Protein AF-A0A3N4IRJ9-F1 (afdb_monomer_lite)

Sequence (133 aa):
MESDIDIIQEGTTMAYDGDAAVYAVLYEGLNRRCNPSAFKELYGIHHADMVKINELTSLGDKETINILNIHTEVQADSHRTGTDKFSLRFAEFVQLFQGSGCDECYSTTGLQWVDVACAYQSILECQRYEDST

pLDDT: mean 71.49, std 13.47, range [36.75, 89.88]

Structure (mmCIF, N/CA/C/O backbone):
data_AF-A0A3N4IRJ9-F1
#
_entry.id   AF-A0A3N4IRJ9-F1
#
loop_
_atom_site.group_PDB
_atom_site.id
_atom_site.type_symbol
_atom_site.label_atom_id
_atom_site.label_alt_id
_atom_site.label_comp_id
_atom_site.label_asym_id
_atom_site.label_entity_id
_atom_site.label_seq_id
_atom_site.pdbx_PDB_ins_code
_atom_site.Cartn_x
_atom_site.Cartn_y
_atom_site.Cartn_z
_atom_site.occupancy
_atom_site.B_iso_or_equiv
_atom_site.auth_seq_id
_atom_site.auth_comp_id
_atom_site.auth_asym_id
_atom_site.auth_atom_id
_atom_site.pdbx_PDB_model_num
ATOM 1 N N . MET A 1 1 ? 11.999 -27.346 0.325 1.00 44.66 1 MET A N 1
ATOM 2 C CA . MET A 1 1 ? 12.040 -26.256 -0.662 1.00 44.66 1 MET A CA 1
ATOM 3 C C . MET A 1 1 ? 11.139 -25.204 -0.075 1.00 44.66 1 MET A C 1
ATOM 5 O O . MET A 1 1 ? 9.936 -25.421 -0.075 1.00 44.66 1 MET A O 1
ATOM 9 N N . GLU A 1 2 ? 11.718 -24.209 0.586 1.00 49.72 2 GLU A N 1
ATOM 10 C CA . GLU A 1 2 ? 10.941 -23.081 1.100 1.00 49.72 2 GLU A CA 1
ATOM 11 C C . GLU A 1 2 ? 10.329 -22.327 -0.074 1.00 49.72 2 GLU A C 1
ATOM 13 O O . GLU A 1 2 ? 10.962 -22.178 -1.126 1.00 49.72 2 GLU A O 1
ATOM 18 N N . SER A 1 3 ? 9.070 -21.931 0.080 1.00 55.69 3 SER A N 1
ATOM 19 C CA . SER A 1 3 ? 8.414 -21.045 -0.870 1.00 55.69 3 SER A CA 1
ATOM 20 C C . SER A 1 3 ? 9.061 -19.664 -0.784 1.00 55.69 3 SER A C 1
ATOM 22 O O . SER A 1 3 ? 9.483 -19.246 0.290 1.00 55.69 3 SER A O 1
ATOM 24 N N . ASP A 1 4 ? 9.082 -18.905 -1.882 1.00 48.03 4 ASP A N 1
ATOM 25 C CA . ASP A 1 4 ? 9.466 -17.486 -1.839 1.00 48.03 4 ASP A CA 1
ATOM 26 C C . ASP A 1 4 ? 8.620 -16.721 -0.803 1.00 48.03 4 ASP A C 1
ATOM 28 O O . ASP A 1 4 ? 9.111 -15.777 -0.200 1.00 48.03 4 ASP A O 1
ATOM 32 N N . ILE A 1 5 ? 7.382 -17.167 -0.547 1.00 55.91 5 ILE A N 1
ATOM 33 C CA . ILE A 1 5 ? 6.521 -16.642 0.523 1.00 55.91 5 ILE A CA 1
ATOM 34 C C . ILE A 1 5 ? 7.121 -16.925 1.902 1.00 55.91 5 ILE A C 1
ATOM 36 O O . ILE A 1 5 ? 7.159 -16.014 2.716 1.00 55.91 5 ILE A O 1
ATOM 40 N N . ASP A 1 6 ? 7.633 -18.133 2.146 1.00 55.53 6 ASP A N 1
ATOM 41 C CA . ASP A 1 6 ? 8.247 -18.504 3.426 1.00 55.53 6 ASP A CA 1
ATOM 42 C C . ASP A 1 6 ? 9.557 -17.731 3.630 1.00 55.53 6 ASP A C 1
ATOM 44 O O . ASP A 1 6 ? 9.779 -17.179 4.698 1.00 55.53 6 ASP A O 1
ATOM 48 N N . ILE A 1 7 ? 10.378 -17.585 2.581 1.00 56.91 7 ILE A N 1
ATOM 49 C CA . ILE A 1 7 ? 11.635 -16.813 2.620 1.00 56.91 7 ILE A CA 1
ATOM 50 C C . ILE A 1 7 ? 11.358 -15.324 2.839 1.00 56.91 7 ILE A C 1
ATOM 52 O O . ILE A 1 7 ? 12.117 -14.642 3.531 1.00 56.91 7 ILE A O 1
ATOM 56 N N . ILE A 1 8 ? 10.293 -14.785 2.236 1.00 55.25 8 ILE A N 1
ATOM 57 C CA . ILE A 1 8 ? 9.908 -13.401 2.493 1.00 55.25 8 ILE A CA 1
ATOM 58 C C . ILE A 1 8 ? 9.321 -13.283 3.889 1.00 55.25 8 ILE A C 1
ATOM 60 O O . ILE A 1 8 ? 9.738 -12.373 4.580 1.00 55.25 8 ILE A O 1
ATOM 64 N N . GLN A 1 9 ? 8.438 -14.171 4.345 1.00 52.16 9 GLN A N 1
ATOM 65 C CA . GLN A 1 9 ? 7.860 -14.126 5.693 1.00 52.16 9 GLN A CA 1
ATOM 66 C C . GLN A 1 9 ? 8.924 -14.280 6.781 1.00 52.16 9 GLN A C 1
ATOM 68 O O . GLN A 1 9 ? 8.927 -13.511 7.735 1.00 52.16 9 GLN A O 1
ATOM 73 N N . GLU A 1 10 ? 9.883 -15.187 6.623 1.00 51.03 10 GLU A N 1
ATOM 74 C CA . GLU A 1 10 ? 11.021 -15.343 7.532 1.00 51.03 10 GLU A CA 1
ATOM 75 C C . GLU A 1 10 ? 11.945 -14.115 7.458 1.00 51.03 10 GLU A C 1
ATOM 77 O O . GLU A 1 10 ? 12.341 -13.553 8.482 1.00 51.03 10 GLU A O 1
ATOM 82 N N . GLY A 1 11 ? 12.156 -13.587 6.247 1.00 47.28 11 GLY A N 1
ATOM 83 C CA . GLY A 1 11 ? 12.755 -12.275 6.019 1.00 47.28 11 GLY A CA 1
ATOM 84 C C . GLY A 1 11 ? 11.966 -11.121 6.645 1.00 47.28 11 GLY A C 1
ATOM 85 O O . GLY A 1 11 ? 12.595 -10.162 7.062 1.00 47.28 11 GLY A O 1
ATOM 86 N N . THR A 1 12 ? 10.637 -11.233 6.776 1.00 42.72 12 THR A N 1
ATOM 87 C CA . THR A 1 12 ? 9.707 -10.256 7.373 1.00 42.72 12 THR A CA 1
ATOM 88 C C . THR A 1 12 ? 9.736 -10.350 8.897 1.00 42.72 12 THR A C 1
ATOM 90 O O . THR A 1 12 ? 9.702 -9.339 9.587 1.00 42.72 12 THR A O 1
ATOM 93 N N . THR A 1 13 ? 9.932 -11.559 9.428 1.00 40.56 13 THR A N 1
ATOM 94 C CA . THR A 1 13 ? 10.154 -11.816 10.858 1.00 40.56 13 THR A CA 1
ATOM 95 C C . THR A 1 13 ? 11.520 -11.273 11.307 1.00 40.56 13 THR A C 1
ATOM 97 O O . THR A 1 13 ? 11.681 -10.873 12.458 1.00 40.56 13 THR A O 1
ATOM 100 N N . MET A 1 14 ? 12.494 -11.191 10.388 1.00 36.75 14 MET A N 1
ATOM 101 C CA . MET A 1 14 ? 13.733 -10.414 10.550 1.00 36.75 14 MET A CA 1
ATOM 102 C C . MET A 1 14 ? 13.640 -8.965 10.024 1.00 36.75 14 MET A C 1
ATOM 104 O O . MET A 1 14 ? 14.571 -8.190 10.244 1.00 36.75 14 MET A O 1
ATOM 108 N N . ALA A 1 15 ? 12.553 -8.567 9.349 1.00 41.94 15 ALA A N 1
ATOM 109 C CA . ALA A 1 15 ? 12.356 -7.232 8.770 1.00 41.94 15 ALA A CA 1
ATOM 110 C C . ALA A 1 15 ? 11.734 -6.273 9.779 1.00 41.94 15 ALA A C 1
ATOM 112 O O . ALA A 1 15 ? 10.867 -5.473 9.443 1.00 41.94 15 ALA A O 1
ATOM 113 N N . TYR A 1 16 ? 12.289 -6.246 10.984 1.00 39.84 16 TYR A N 1
ATOM 114 C CA . TYR A 1 16 ? 12.195 -5.037 11.793 1.00 39.84 16 TYR A CA 1
ATOM 115 C C . TYR A 1 16 ? 12.885 -3.824 11.110 1.00 39.84 16 TYR A C 1
ATOM 117 O O . TYR A 1 16 ? 12.881 -2.743 11.686 1.00 39.84 16 TYR A O 1
ATOM 125 N N . ASP A 1 17 ? 13.473 -3.994 9.908 1.00 40.97 17 ASP A N 1
ATOM 126 C CA . ASP A 1 17 ? 14.262 -2.980 9.186 1.00 40.97 17 ASP A CA 1
ATOM 127 C C . ASP A 1 17 ? 14.253 -3.106 7.630 1.00 40.97 17 ASP A C 1
ATOM 129 O O . ASP A 1 17 ? 15.136 -2.588 6.945 1.00 40.97 17 ASP A O 1
ATOM 133 N N . GLY A 1 18 ? 13.313 -3.847 7.024 1.00 54.16 18 GLY A N 1
ATOM 134 C CA . GLY A 1 18 ? 13.381 -4.221 5.598 1.00 54.16 18 GLY A CA 1
ATOM 135 C C . GLY A 1 18 ? 12.543 -3.358 4.648 1.00 54.16 18 GLY A C 1
ATOM 136 O O . GLY A 1 18 ? 11.384 -3.672 4.404 1.00 54.16 18 GLY A O 1
ATOM 137 N N . ASP A 1 19 ? 13.151 -2.326 4.061 1.00 67.12 19 ASP A N 1
ATOM 138 C CA . ASP A 1 19 ? 12.533 -1.416 3.084 1.00 67.12 19 ASP A CA 1
ATOM 139 C C . ASP A 1 19 ? 11.994 -2.159 1.837 1.00 67.12 19 ASP A C 1
ATOM 141 O O . ASP A 1 19 ? 12.733 -2.874 1.150 1.00 67.12 19 ASP A O 1
ATOM 145 N N . ALA A 1 20 ? 10.708 -1.971 1.512 1.00 70.62 20 ALA A N 1
ATOM 146 C CA . ALA A 1 20 ? 10.073 -2.481 0.295 1.00 70.62 20 ALA A CA 1
ATOM 147 C C . ALA A 1 20 ? 10.882 -2.185 -0.989 1.00 70.62 20 ALA A C 1
ATOM 149 O O . ALA A 1 20 ? 10.890 -3.001 -1.916 1.00 70.62 20 ALA A O 1
ATOM 150 N N . ALA A 1 21 ? 11.601 -1.057 -1.047 1.00 69.25 21 ALA A N 1
A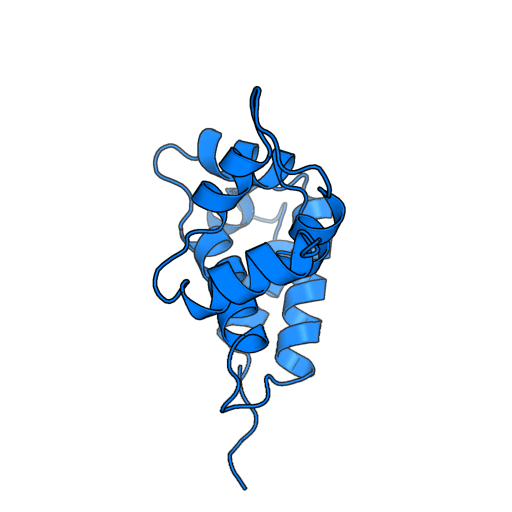TOM 151 C CA . ALA A 1 21 ? 12.457 -0.701 -2.177 1.00 69.25 21 ALA A CA 1
ATOM 152 C C . ALA A 1 21 ? 13.669 -1.637 -2.284 1.00 69.25 21 ALA A C 1
ATOM 154 O O . ALA A 1 21 ? 14.016 -2.096 -3.375 1.00 69.25 21 ALA A O 1
ATOM 155 N N . VAL A 1 22 ? 14.273 -1.991 -1.146 1.00 70.06 22 VAL A N 1
ATOM 156 C CA . VAL A 1 22 ? 15.383 -2.954 -1.076 1.00 70.06 22 VAL A CA 1
ATOM 157 C C . VAL A 1 22 ? 14.910 -4.338 -1.518 1.00 70.06 22 VAL A C 1
ATOM 159 O O . VAL A 1 22 ? 15.612 -5.018 -2.268 1.00 70.06 22 VAL A O 1
ATOM 162 N N . TYR A 1 23 ? 13.699 -4.742 -1.126 1.00 70.88 23 TYR A N 1
ATOM 163 C CA . TYR A 1 23 ? 13.125 -6.016 -1.559 1.00 70.88 23 TYR A CA 1
ATOM 164 C C . TYR A 1 23 ? 12.777 -6.051 -3.047 1.00 70.88 23 TYR A C 1
ATOM 166 O O . TYR A 1 23 ? 12.975 -7.089 -3.680 1.00 70.88 23 TYR A O 1
ATOM 174 N N . ALA A 1 24 ? 12.302 -4.947 -3.626 1.00 72.50 24 ALA A N 1
ATOM 175 C CA . ALA A 1 24 ? 11.976 -4.881 -5.048 1.00 72.50 24 ALA A CA 1
ATOM 176 C C . ALA A 1 24 ? 13.208 -5.143 -5.931 1.00 72.50 24 ALA A C 1
ATOM 178 O O . ALA A 1 24 ? 13.121 -5.881 -6.912 1.00 72.50 24 ALA A O 1
ATOM 179 N N . VAL A 1 25 ? 14.380 -4.640 -5.525 1.00 72.69 25 VAL A N 1
ATOM 180 C CA . VAL A 1 25 ? 15.656 -4.859 -6.229 1.00 72.69 25 VAL A CA 1
ATOM 181 C C . VAL A 1 25 ? 16.078 -6.337 -6.238 1.00 72.69 25 VAL A C 1
ATOM 183 O O . VAL A 1 25 ? 16.748 -6.770 -7.170 1.00 72.69 25 VAL A O 1
ATOM 186 N N . LEU A 1 26 ? 15.649 -7.160 -5.272 1.00 72.88 26 LEU A N 1
ATOM 187 C CA . LEU A 1 26 ? 15.950 -8.605 -5.259 1.00 72.88 26 LEU A CA 1
ATOM 188 C C . LEU A 1 26 ? 15.211 -9.399 -6.353 1.00 72.88 26 LEU A C 1
A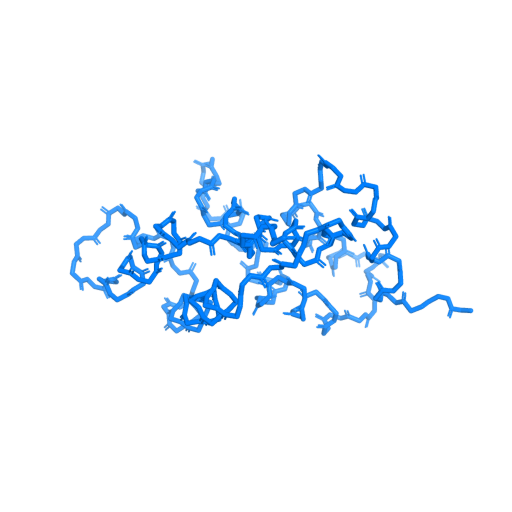TOM 190 O O . LEU A 1 26 ? 15.526 -10.568 -6.600 1.00 72.88 26 LEU A O 1
ATOM 194 N N . TYR A 1 27 ? 14.222 -8.785 -7.004 1.00 69.06 27 TYR A N 1
ATOM 195 C CA . TYR A 1 27 ? 13.548 -9.337 -8.180 1.00 69.06 27 TYR A CA 1
ATOM 196 C C . TYR A 1 27 ? 14.199 -8.885 -9.498 1.00 69.06 27 TYR A C 1
ATOM 198 O O . TYR A 1 27 ? 13.869 -9.427 -10.554 1.00 69.06 27 TYR A O 1
ATOM 206 N N . GLU A 1 28 ? 15.175 -7.975 -9.434 1.00 68.12 28 GLU A N 1
ATOM 207 C CA . GLU A 1 28 ? 15.984 -7.521 -10.562 1.00 68.12 28 GLU A CA 1
ATOM 208 C C . GLU A 1 28 ? 17.334 -8.274 -10.621 1.00 68.12 28 GLU A C 1
ATOM 210 O O . GLU A 1 28 ? 17.917 -8.667 -9.609 1.00 68.12 28 GLU A O 1
ATOM 215 N N . GLY A 1 29 ? 17.870 -8.488 -11.827 1.00 61.19 29 GLY A N 1
ATOM 216 C CA . GLY A 1 29 ? 19.207 -9.071 -12.033 1.00 61.19 29 GLY A CA 1
ATOM 217 C C . GLY A 1 29 ? 19.294 -10.605 -12.162 1.00 61.19 29 GLY A C 1
ATOM 218 O O . GLY A 1 29 ? 18.306 -11.318 -12.328 1.00 61.19 29 GLY A O 1
ATOM 219 N N . LEU A 1 30 ? 20.531 -11.125 -12.167 1.00 47.75 30 LEU A N 1
ATOM 220 C CA . LEU A 1 30 ? 20.862 -12.511 -12.564 1.00 47.75 30 LEU A CA 1
ATOM 221 C C . LEU A 1 30 ? 20.458 -13.593 -11.543 1.00 47.75 30 LEU A C 1
ATOM 223 O O . LEU A 1 30 ? 20.318 -14.750 -11.929 1.00 47.75 30 LEU A O 1
ATOM 227 N N . ASN A 1 31 ? 20.234 -13.222 -10.278 1.00 60.50 31 ASN A N 1
ATOM 228 C CA . ASN A 1 31 ? 19.770 -14.110 -9.202 1.00 60.50 31 ASN A CA 1
ATOM 229 C C . ASN A 1 31 ? 18.369 -13.707 -8.717 1.00 60.50 31 ASN A C 1
ATOM 231 O O . ASN A 1 31 ? 18.103 -13.703 -7.514 1.00 60.50 31 ASN A O 1
ATOM 235 N N . ARG A 1 32 ? 17.494 -13.313 -9.652 1.00 65.19 32 ARG A N 1
ATOM 236 C CA . ARG A 1 32 ? 16.136 -12.873 -9.326 1.00 65.19 32 ARG A CA 1
ATOM 237 C C . ARG A 1 32 ? 15.382 -13.936 -8.534 1.00 65.19 32 ARG A C 1
ATOM 239 O O . ARG A 1 32 ? 15.466 -15.130 -8.838 1.00 65.19 32 ARG A O 1
ATOM 246 N N . ARG A 1 33 ? 14.562 -13.485 -7.590 1.00 66.62 33 ARG A N 1
ATOM 247 C CA . ARG A 1 33 ? 13.502 -14.326 -7.026 1.00 66.62 33 ARG A CA 1
ATOM 248 C C . ARG A 1 33 ? 12.517 -14.733 -8.124 1.00 66.62 33 ARG A C 1
ATOM 250 O O . ARG A 1 33 ? 12.248 -13.976 -9.060 1.00 66.62 33 ARG A O 1
ATOM 257 N N . CYS A 1 34 ? 12.014 -15.961 -8.041 1.00 64.69 34 CYS A N 1
ATOM 258 C CA . CYS A 1 34 ? 11.278 -16.589 -9.139 1.00 64.69 34 CYS A CA 1
ATOM 259 C C . CYS A 1 34 ? 9.758 -16.435 -9.022 1.00 64.69 34 CYS A C 1
ATOM 261 O O . CYS A 1 34 ? 9.063 -16.707 -10.002 1.00 64.69 34 CYS A O 1
ATOM 263 N N . ASN A 1 35 ? 9.239 -15.976 -7.880 1.00 69.94 35 ASN A N 1
ATOM 264 C CA . ASN A 1 35 ? 7.814 -15.749 -7.669 1.00 69.94 35 ASN A CA 1
ATOM 265 C C . ASN A 1 35 ? 7.476 -14.253 -7.490 1.00 69.94 35 ASN A C 1
ATOM 267 O O . ASN A 1 35 ? 7.297 -13.781 -6.364 1.00 69.94 35 ASN A O 1
ATOM 271 N N . PRO A 1 36 ? 7.359 -13.482 -8.587 1.00 66.12 36 PRO A N 1
ATOM 272 C CA . PRO A 1 36 ? 6.970 -12.070 -8.531 1.00 66.12 36 PRO A CA 1
ATOM 273 C C . PRO A 1 36 ? 5.547 -11.851 -7.990 1.00 66.12 36 PRO A C 1
ATOM 275 O O . PRO A 1 36 ? 5.225 -10.743 -7.561 1.00 66.12 36 PRO A O 1
ATOM 278 N N . SER A 1 37 ? 4.704 -12.890 -7.969 1.00 69.62 37 SER A N 1
ATOM 279 C CA . SER A 1 37 ? 3.356 -12.824 -7.392 1.00 69.62 37 SER A CA 1
ATOM 280 C C . SER A 1 37 ? 3.391 -12.675 -5.871 1.00 69.62 37 SER A C 1
ATOM 282 O O . SER A 1 37 ? 2.574 -11.942 -5.330 1.00 69.62 37 SER A O 1
ATOM 284 N N . ALA A 1 38 ? 4.377 -13.279 -5.195 1.00 69.94 38 ALA A N 1
ATOM 285 C CA . ALA A 1 38 ? 4.538 -13.161 -3.744 1.00 69.94 38 ALA A CA 1
ATOM 286 C C . ALA A 1 38 ? 4.827 -11.713 -3.314 1.00 69.94 38 ALA A C 1
ATOM 288 O O . ALA A 1 38 ? 4.275 -11.233 -2.331 1.00 69.94 38 ALA A O 1
ATOM 289 N N . PHE A 1 39 ? 5.632 -10.978 -4.092 1.00 72.19 39 PHE A N 1
ATOM 290 C CA . PHE A 1 39 ? 5.882 -9.557 -3.832 1.00 72.19 39 PHE A CA 1
ATOM 291 C C . PHE A 1 39 ? 4.590 -8.737 -3.922 1.00 72.19 39 PHE A C 1
ATOM 293 O O . PHE A 1 39 ? 4.309 -7.913 -3.055 1.00 72.19 39 PHE A O 1
ATOM 300 N N . LYS A 1 40 ? 3.778 -8.996 -4.954 1.00 76.06 40 LYS A N 1
ATOM 301 C CA . LYS A 1 40 ? 2.497 -8.312 -5.143 1.00 76.06 40 LYS A CA 1
ATOM 302 C C . LYS A 1 40 ? 1.487 -8.650 -4.046 1.00 76.06 40 LYS A C 1
ATOM 304 O O . LYS A 1 40 ? 0.714 -7.780 -3.669 1.00 76.06 40 LYS A O 1
ATOM 309 N N . GLU A 1 41 ? 1.475 -9.879 -3.543 1.00 74.69 41 GLU A N 1
ATOM 310 C CA . GLU A 1 41 ? 0.605 -10.267 -2.426 1.00 74.69 41 GLU A CA 1
ATOM 311 C C . GLU A 1 41 ? 0.972 -9.551 -1.122 1.00 74.69 41 GLU A C 1
ATOM 313 O O . GLU A 1 41 ? 0.079 -9.225 -0.350 1.00 74.69 41 GLU A O 1
ATOM 318 N N . LEU A 1 42 ? 2.258 -9.271 -0.900 1.00 70.88 42 LEU A N 1
ATOM 319 C CA . LEU A 1 42 ? 2.746 -8.634 0.325 1.00 70.88 42 LEU A CA 1
ATOM 320 C C . LEU A 1 42 ? 2.661 -7.108 0.292 1.00 70.88 42 LEU A C 1
ATOM 322 O O . LEU A 1 42 ? 2.249 -6.485 1.262 1.00 70.88 42 LEU A O 1
ATOM 326 N N . TYR A 1 43 ? 3.053 -6.499 -0.825 1.00 72.12 43 TYR A N 1
ATOM 327 C CA . TYR A 1 43 ? 3.126 -5.041 -0.948 1.00 72.12 43 TYR A CA 1
ATOM 328 C C . TYR A 1 43 ? 1.967 -4.450 -1.761 1.00 72.12 43 TYR A C 1
ATOM 330 O O . TYR A 1 43 ? 1.897 -3.241 -1.954 1.00 72.12 43 TYR A O 1
ATOM 338 N N . GLY A 1 44 ? 1.073 -5.273 -2.314 1.00 74.62 44 GLY A N 1
ATOM 339 C CA . GLY A 1 44 ? -0.049 -4.840 -3.159 1.00 74.62 44 GLY A CA 1
ATOM 340 C C . GLY A 1 44 ? 0.346 -4.362 -4.567 1.00 74.62 44 GLY A C 1
ATOM 341 O O . GLY A 1 44 ? -0.484 -4.357 -5.483 1.00 74.62 44 GLY A O 1
ATOM 342 N N . ILE A 1 45 ? 1.615 -4.004 -4.781 1.00 78.81 45 ILE A N 1
ATOM 343 C CA . ILE A 1 45 ? 2.153 -3.482 -6.043 1.00 78.81 45 ILE A CA 1
ATOM 344 C C . ILE A 1 45 ? 3.189 -4.412 -6.674 1.00 78.81 45 ILE A C 1
ATOM 346 O O . ILE A 1 45 ? 3.774 -5.270 -6.022 1.00 78.81 45 ILE A O 1
ATOM 350 N N . HIS A 1 46 ? 3.402 -4.272 -7.982 1.00 81.81 46 HIS A N 1
ATOM 351 C CA . HIS A 1 46 ? 4.397 -5.065 -8.696 1.00 81.81 46 HIS A CA 1
ATOM 352 C C . HIS A 1 46 ? 5.816 -4.539 -8.417 1.00 81.81 46 HIS A C 1
ATOM 354 O O . HIS A 1 46 ? 6.031 -3.328 -8.397 1.00 81.81 46 HIS A O 1
ATOM 360 N N . HIS A 1 47 ? 6.799 -5.435 -8.266 1.00 76.00 47 HIS A N 1
ATOM 361 C CA . HIS A 1 47 ? 8.189 -5.062 -7.951 1.00 76.00 47 HIS A CA 1
ATOM 362 C C . HIS A 1 47 ? 8.777 -4.050 -8.947 1.00 76.00 47 HIS A C 1
ATOM 364 O O . HIS A 1 47 ? 9.413 -3.094 -8.532 1.00 76.00 47 HIS A O 1
ATOM 370 N N . ALA A 1 48 ? 8.503 -4.193 -10.248 1.00 77.44 48 ALA A N 1
ATOM 371 C CA . ALA A 1 48 ? 8.986 -3.246 -11.257 1.00 77.44 48 ALA A CA 1
ATOM 372 C C . ALA A 1 48 ? 8.410 -1.827 -11.089 1.00 77.44 48 ALA A C 1
ATOM 374 O O . ALA A 1 48 ? 9.076 -0.851 -11.422 1.00 77.44 48 ALA A O 1
ATOM 375 N N . ASP A 1 49 ? 7.185 -1.695 -10.574 1.00 77.50 49 ASP A N 1
ATOM 376 C CA . ASP A 1 49 ? 6.608 -0.380 -10.283 1.00 77.50 49 ASP A CA 1
ATOM 377 C C . ASP A 1 49 ? 7.187 0.186 -8.983 1.00 77.50 49 ASP A C 1
ATOM 379 O O . ASP A 1 49 ? 7.440 1.382 -8.911 1.00 77.50 49 ASP A O 1
ATOM 383 N N . MET A 1 50 ? 7.521 -0.672 -8.013 1.00 75.19 50 MET A N 1
ATOM 384 C CA . MET A 1 50 ? 8.272 -0.277 -6.817 1.00 75.19 50 MET A CA 1
ATOM 385 C C . MET A 1 50 ? 9.695 0.210 -7.142 1.00 75.19 50 MET A C 1
ATOM 387 O O . MET A 1 50 ? 10.153 1.197 -6.574 1.00 75.19 50 MET A O 1
ATOM 391 N N . VAL A 1 51 ? 10.388 -0.434 -8.089 1.00 73.94 51 VAL A N 1
ATOM 392 C CA . VAL A 1 51 ? 11.699 0.030 -8.579 1.00 73.94 51 VAL A CA 1
ATOM 393 C C . VAL A 1 51 ? 11.563 1.392 -9.256 1.00 73.94 51 VAL A C 1
ATOM 395 O O . VAL A 1 51 ? 12.341 2.290 -8.954 1.00 73.94 51 VAL A O 1
ATOM 398 N N . LYS A 1 52 ? 10.547 1.586 -10.109 1.00 71.88 52 LYS A N 1
ATOM 399 C CA . LYS A 1 52 ? 10.284 2.892 -10.737 1.00 71.88 52 LYS A CA 1
ATOM 400 C C . LYS A 1 52 ? 9.978 3.979 -9.716 1.00 71.88 52 LYS A C 1
ATOM 402 O O . LYS A 1 52 ? 10.504 5.070 -9.869 1.00 71.88 52 LYS A O 1
ATOM 407 N N . ILE A 1 53 ? 9.156 3.689 -8.707 1.00 69.50 53 ILE A N 1
ATOM 408 C CA . ILE A 1 53 ? 8.881 4.608 -7.596 1.00 69.50 53 ILE A CA 1
ATOM 409 C C . ILE A 1 53 ? 10.206 5.024 -6.953 1.00 69.50 53 ILE A C 1
ATOM 411 O O . ILE A 1 53 ? 10.529 6.201 -6.924 1.00 69.50 53 ILE A O 1
ATOM 415 N N . ASN A 1 54 ? 11.042 4.056 -6.574 1.00 69.69 54 ASN A N 1
ATOM 416 C CA . ASN A 1 54 ? 12.335 4.321 -5.948 1.00 69.69 54 ASN A CA 1
ATOM 417 C C . ASN A 1 54 ? 13.342 5.072 -6.853 1.00 69.69 54 ASN A C 1
ATOM 419 O O . ASN A 1 54 ? 14.169 5.831 -6.351 1.00 69.69 54 ASN A O 1
ATOM 423 N N . GLU A 1 55 ? 13.312 4.859 -8.173 1.00 65.31 55 GLU A N 1
ATOM 424 C CA . GLU A 1 55 ? 14.209 5.516 -9.138 1.00 65.31 55 GLU A CA 1
ATOM 425 C C . GLU A 1 55 ? 13.741 6.916 -9.573 1.00 65.31 55 GLU A C 1
ATOM 427 O O . GLU A 1 55 ? 14.576 7.788 -9.829 1.00 65.31 55 GLU A O 1
ATOM 432 N N . LEU A 1 56 ? 12.427 7.140 -9.699 1.00 58.69 56 LEU A N 1
ATOM 433 C CA . LEU A 1 56 ? 11.849 8.389 -10.210 1.00 58.69 56 LEU A CA 1
ATOM 434 C C . LEU A 1 56 ? 11.859 9.511 -9.173 1.00 58.69 56 LEU A C 1
ATOM 436 O O . LEU A 1 56 ? 11.965 10.682 -9.549 1.00 58.69 56 LEU A O 1
ATOM 440 N N . THR A 1 57 ? 11.802 9.191 -7.882 1.00 54.94 57 THR A N 1
ATOM 441 C CA . THR A 1 57 ? 11.931 10.199 -6.834 1.00 54.94 57 THR A CA 1
ATOM 442 C C . THR A 1 57 ? 13.398 10.403 -6.454 1.00 54.94 57 THR A C 1
ATOM 444 O O . THR A 1 57 ? 14.051 9.589 -5.803 1.00 54.94 57 THR A O 1
ATOM 447 N N . SER A 1 58 ? 13.944 11.558 -6.845 1.00 46.84 58 SER A N 1
ATOM 448 C CA . SER A 1 58 ? 15.225 12.059 -6.340 1.00 46.84 58 SER A CA 1
ATOM 449 C C . SER A 1 58 ? 15.078 12.320 -4.835 1.00 46.84 58 SER A C 1
ATOM 451 O O . SER A 1 58 ? 14.708 13.425 -4.453 1.00 46.84 58 SER A O 1
ATOM 453 N N . LEU A 1 59 ? 15.380 11.310 -4.009 1.00 47.06 59 LEU A N 1
ATOM 454 C CA . LEU A 1 59 ? 15.043 11.181 -2.577 1.00 47.06 59 LEU A CA 1
ATOM 455 C C . LEU A 1 59 ? 13.652 10.583 -2.300 1.00 47.06 59 LEU A C 1
ATOM 457 O O . LEU A 1 59 ? 12.958 11.136 -1.455 1.00 47.06 59 LEU A O 1
ATOM 461 N N . GLY A 1 60 ? 13.304 9.478 -2.985 1.00 53.12 60 GLY A N 1
ATOM 462 C CA . GLY A 1 60 ? 12.250 8.499 -2.660 1.00 53.12 60 GLY A CA 1
ATOM 463 C C . GLY A 1 60 ? 11.133 9.040 -1.782 1.00 53.12 60 GLY A C 1
ATOM 464 O O . GLY A 1 60 ? 11.374 9.169 -0.580 1.00 53.12 60 GLY A O 1
ATOM 465 N N . ASP A 1 61 ? 9.955 9.356 -2.334 1.00 58.28 61 ASP A N 1
ATOM 466 C CA . ASP A 1 61 ? 8.848 9.862 -1.518 1.00 58.28 61 ASP A CA 1
ATOM 467 C C . ASP A 1 61 ? 8.544 8.838 -0.423 1.00 58.28 61 ASP A C 1
ATOM 469 O O . ASP A 1 61 ? 7.949 7.776 -0.625 1.00 58.28 61 ASP A O 1
ATOM 473 N N . LYS A 1 62 ? 9.053 9.136 0.777 1.00 66.56 62 LYS A N 1
ATOM 474 C CA . LYS A 1 62 ? 9.084 8.178 1.882 1.00 66.56 62 LYS A CA 1
ATOM 475 C C . LYS A 1 62 ? 7.678 7.811 2.306 1.00 66.56 62 LYS A C 1
ATOM 477 O O . LYS A 1 62 ? 7.501 6.794 2.949 1.00 66.56 62 LYS A O 1
ATOM 482 N N . GLU A 1 63 ? 6.699 8.635 1.962 1.00 73.75 63 GLU A N 1
ATOM 483 C CA . GLU A 1 63 ? 5.293 8.480 2.286 1.00 73.75 63 GLU A CA 1
ATOM 484 C C . GLU A 1 63 ? 4.697 7.191 1.710 1.00 73.75 63 GLU A C 1
ATOM 486 O O . GLU A 1 63 ? 4.162 6.385 2.479 1.00 73.75 63 GLU A O 1
ATOM 491 N N . THR A 1 64 ? 4.852 6.947 0.402 1.00 75.69 64 THR A N 1
ATOM 492 C CA . THR A 1 64 ? 4.356 5.728 -0.256 1.00 75.69 64 THR A CA 1
ATOM 493 C C . THR A 1 64 ? 5.037 4.498 0.331 1.00 75.69 64 THR A C 1
ATOM 495 O O . THR A 1 64 ? 4.372 3.579 0.808 1.00 75.69 64 THR A O 1
ATOM 498 N N . ILE A 1 65 ? 6.374 4.510 0.368 1.00 75.56 65 ILE A N 1
ATOM 499 C CA . ILE A 1 65 ? 7.194 3.405 0.882 1.00 75.56 65 ILE A CA 1
ATOM 500 C C . ILE A 1 65 ? 6.842 3.103 2.346 1.00 75.56 65 ILE A C 1
ATOM 502 O O . ILE A 1 65 ? 6.668 1.948 2.726 1.00 75.56 65 ILE A O 1
ATOM 506 N N . ASN A 1 66 ? 6.672 4.138 3.167 1.00 79.44 66 ASN A N 1
ATOM 507 C CA . ASN A 1 66 ? 6.315 4.011 4.574 1.00 79.44 66 ASN A CA 1
ATOM 508 C C . ASN A 1 66 ? 4.935 3.375 4.758 1.00 79.44 66 ASN A C 1
ATOM 510 O O . ASN A 1 66 ? 4.785 2.517 5.620 1.00 79.44 66 ASN A O 1
ATOM 514 N N . ILE A 1 67 ? 3.933 3.732 3.950 1.00 81.69 67 ILE A N 1
ATOM 515 C CA . ILE A 1 67 ? 2.615 3.088 4.041 1.00 81.69 67 ILE A CA 1
ATOM 516 C C . ILE A 1 67 ? 2.668 1.617 3.619 1.00 81.69 67 ILE A C 1
ATOM 518 O O . ILE A 1 67 ? 2.039 0.785 4.275 1.00 81.69 67 ILE A O 1
ATOM 522 N N . LEU A 1 68 ? 3.439 1.280 2.581 1.00 81.25 68 LEU A N 1
ATOM 523 C CA . LEU A 1 68 ? 3.658 -0.114 2.181 1.00 81.25 68 LEU A CA 1
ATOM 524 C C . LEU A 1 68 ? 4.322 -0.916 3.311 1.00 81.25 68 LEU A C 1
ATOM 526 O O . LEU A 1 68 ? 3.858 -2.004 3.645 1.00 81.25 68 LEU A O 1
ATOM 530 N N . ASN A 1 69 ? 5.343 -0.345 3.953 1.00 79.44 69 ASN A N 1
ATOM 531 C CA . ASN A 1 69 ? 6.021 -0.973 5.086 1.00 79.44 69 ASN A CA 1
ATOM 532 C C . ASN A 1 69 ? 5.077 -1.143 6.289 1.00 79.44 69 ASN A C 1
ATOM 534 O O . ASN A 1 69 ? 4.995 -2.235 6.846 1.00 79.44 69 ASN A O 1
ATOM 538 N N . ILE A 1 70 ? 4.290 -0.118 6.642 1.00 82.88 70 ILE A N 1
ATOM 539 C CA . ILE A 1 70 ? 3.298 -0.199 7.729 1.00 82.88 70 ILE A CA 1
ATOM 540 C C . ILE A 1 70 ? 2.296 -1.331 7.473 1.00 82.88 70 ILE A C 1
ATOM 542 O O . ILE A 1 70 ? 1.908 -2.022 8.412 1.00 82.88 70 ILE A O 1
ATOM 546 N N . HIS A 1 71 ? 1.861 -1.542 6.228 1.00 82.50 71 HIS A N 1
ATOM 547 C CA . HIS A 1 71 ? 0.970 -2.657 5.914 1.00 82.50 71 HIS A CA 1
ATOM 548 C C . HIS A 1 71 ? 1.627 -4.010 6.183 1.00 82.50 71 HIS A C 1
ATOM 550 O O . HIS A 1 71 ? 1.026 -4.853 6.849 1.00 82.50 71 HIS A O 1
ATOM 556 N N . THR A 1 72 ? 2.872 -4.189 5.738 1.00 78.56 72 THR A N 1
ATOM 557 C CA . THR A 1 72 ? 3.612 -5.427 6.002 1.00 78.56 72 THR A CA 1
ATOM 558 C C . THR A 1 72 ? 3.886 -5.645 7.486 1.00 78.56 72 THR A C 1
ATOM 560 O O . THR A 1 72 ? 3.767 -6.773 7.952 1.00 78.56 72 THR A O 1
ATOM 563 N N . GLU A 1 73 ? 4.163 -4.585 8.252 1.00 81.06 73 GLU A N 1
ATOM 564 C CA . GLU A 1 73 ? 4.293 -4.662 9.712 1.00 81.06 73 GLU A CA 1
ATOM 565 C C . GLU A 1 73 ? 2.989 -5.138 10.357 1.00 81.06 73 GLU A C 1
ATOM 567 O O . GLU A 1 73 ? 3.005 -6.072 11.152 1.00 81.06 73 GLU A O 1
ATOM 572 N N . VAL A 1 74 ? 1.851 -4.545 9.977 1.00 80.06 74 VAL A N 1
ATOM 573 C CA . VAL A 1 74 ? 0.529 -4.932 10.497 1.00 80.06 74 VAL A CA 1
ATOM 574 C C . VAL A 1 74 ? 0.189 -6.381 10.142 1.00 80.06 74 VAL A C 1
ATOM 576 O O . VAL A 1 74 ? -0.425 -7.076 10.946 1.00 80.06 74 VAL A O 1
ATOM 579 N N . GLN A 1 75 ? 0.583 -6.851 8.957 1.00 76.69 75 GLN A N 1
ATOM 580 C CA . GLN A 1 75 ? 0.352 -8.229 8.524 1.00 76.69 75 GLN A CA 1
ATOM 581 C C . GLN A 1 75 ? 1.290 -9.236 9.212 1.00 76.69 75 GLN A C 1
ATOM 583 O O . GLN A 1 75 ? 0.900 -10.384 9.428 1.00 76.69 75 GLN A O 1
ATOM 588 N N . ALA A 1 76 ? 2.518 -8.826 9.536 1.00 72.56 76 ALA A N 1
ATOM 589 C CA . ALA A 1 76 ? 3.525 -9.666 10.180 1.00 72.56 76 ALA A CA 1
ATOM 590 C C . ALA A 1 76 ? 3.429 -9.676 11.716 1.00 72.56 76 ALA A C 1
ATOM 592 O O . ALA A 1 76 ? 4.023 -10.548 12.358 1.00 72.56 76 ALA A O 1
ATOM 593 N N . ASP A 1 77 ? 2.703 -8.729 12.319 1.00 74.50 77 ASP A N 1
ATOM 594 C CA . ASP A 1 77 ? 2.509 -8.661 13.767 1.00 74.50 77 ASP A CA 1
ATOM 595 C C . ASP A 1 77 ? 1.727 -9.891 14.265 1.00 74.50 77 ASP A C 1
ATOM 597 O O . ASP A 1 77 ? 0.526 -10.049 14.056 1.00 74.50 77 ASP A O 1
ATOM 601 N N . SER A 1 78 ? 2.436 -10.790 14.951 1.00 74.44 78 SER A N 1
ATOM 602 C CA . SER A 1 78 ? 1.857 -12.003 15.545 1.00 74.44 78 SER A CA 1
ATOM 603 C C . SER A 1 78 ? 1.177 -11.765 16.899 1.00 74.44 78 SER A C 1
ATOM 605 O O . SER A 1 78 ? 0.528 -12.665 17.437 1.00 74.44 78 SER A O 1
ATOM 607 N N . HIS A 1 79 ? 1.335 -10.571 17.472 1.00 75.19 79 HIS A N 1
ATOM 608 C CA . HIS A 1 79 ? 0.806 -10.190 18.777 1.00 75.19 79 HIS A CA 1
ATOM 609 C C . HIS A 1 79 ? -0.490 -9.383 18.678 1.00 75.19 79 HIS A C 1
ATOM 611 O O . HIS A 1 79 ? -1.263 -9.367 19.639 1.00 75.19 79 HIS A O 1
ATOM 617 N N . ARG A 1 80 ? -0.730 -8.700 17.554 1.00 77.44 80 ARG A N 1
ATOM 618 C CA . ARG A 1 80 ? -1.876 -7.806 17.363 1.00 77.44 80 ARG A CA 1
ATOM 619 C C . ARG A 1 80 ? -2.572 -8.087 16.040 1.00 77.44 80 ARG A C 1
ATOM 621 O O . ARG A 1 80 ? -1.948 -8.083 14.989 1.00 77.44 80 ARG A O 1
ATOM 628 N N . THR A 1 81 ? -3.891 -8.231 16.082 1.00 78.81 81 THR A N 1
ATOM 629 C CA . THR A 1 81 ? -4.699 -8.366 14.867 1.00 78.81 81 THR A CA 1
ATOM 630 C C . THR A 1 81 ? -4.845 -7.007 14.182 1.00 78.81 81 THR A C 1
ATOM 632 O O . THR A 1 81 ? -5.322 -6.042 14.790 1.00 78.81 81 THR A O 1
ATOM 635 N N . GLY A 1 82 ? -4.424 -6.919 12.919 1.00 80.25 82 GLY A N 1
ATOM 636 C CA . GLY A 1 82 ? -4.695 -5.770 12.057 1.00 80.25 82 GLY A CA 1
ATOM 637 C C . GLY A 1 82 ? -6.194 -5.596 11.807 1.00 80.25 82 GLY A C 1
ATOM 638 O O . GLY A 1 82 ? -6.920 -6.580 11.699 1.00 80.25 82 GLY A O 1
ATOM 639 N N . THR A 1 83 ? -6.683 -4.359 11.707 1.00 85.31 83 THR A N 1
ATOM 640 C CA . THR A 1 83 ? -8.118 -4.144 11.467 1.00 85.31 83 THR A CA 1
ATOM 641 C C . THR A 1 83 ? -8.487 -4.415 10.008 1.00 85.31 83 THR A C 1
ATOM 643 O O . THR A 1 83 ? -7.804 -3.961 9.085 1.00 85.31 83 THR A O 1
ATOM 646 N N . ASP A 1 84 ? -9.645 -5.042 9.782 1.00 85.50 84 ASP A N 1
ATOM 647 C CA . ASP A 1 84 ? -10.227 -5.188 8.437 1.00 85.50 84 ASP A CA 1
ATOM 648 C C . ASP A 1 84 ? -10.365 -3.836 7.724 1.00 85.50 84 ASP A C 1
ATOM 650 O O . ASP A 1 84 ? -10.191 -3.721 6.51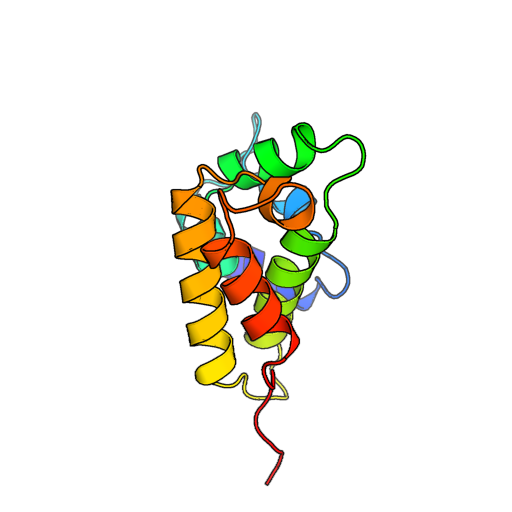0 1.00 85.50 84 ASP A O 1
ATOM 654 N N . LYS A 1 85 ? -10.650 -2.780 8.495 1.00 87.38 85 LYS A N 1
ATOM 655 C CA . LYS A 1 85 ? -10.790 -1.417 7.986 1.00 87.38 85 LYS A CA 1
ATOM 656 C C . LYS A 1 85 ? -9.468 -0.881 7.439 1.00 87.38 85 LYS A C 1
ATOM 658 O O . LYS A 1 85 ? -9.475 -0.287 6.365 1.00 87.38 85 LYS A O 1
ATOM 663 N N . PHE A 1 86 ? -8.356 -1.090 8.144 1.00 87.88 86 PHE A N 1
ATOM 664 C CA . PHE A 1 86 ? -7.033 -0.690 7.670 1.00 87.88 86 PHE A CA 1
ATOM 665 C C . PHE A 1 86 ? -6.662 -1.447 6.391 1.00 87.88 86 PHE A C 1
ATOM 667 O O . PHE A 1 86 ? -6.297 -0.815 5.401 1.00 87.88 86 PHE A O 1
ATOM 674 N N . SER A 1 87 ? -6.859 -2.768 6.370 1.00 83.75 87 SER A N 1
ATOM 675 C CA . SER A 1 87 ? -6.601 -3.602 5.189 1.00 83.75 87 SER A CA 1
ATOM 676 C C . SER A 1 87 ? -7.427 -3.167 3.973 1.00 83.75 87 SER A C 1
ATOM 678 O O . SER A 1 87 ? -6.899 -3.065 2.866 1.00 83.75 87 SER A O 1
ATOM 680 N N . LEU A 1 88 ? -8.708 -2.836 4.171 1.00 88.31 88 LEU A N 1
ATOM 681 C CA . LEU A 1 88 ? -9.583 -2.358 3.099 1.00 88.31 88 LEU A CA 1
ATOM 682 C C . LEU A 1 88 ? -9.129 -1.001 2.544 1.00 88.31 88 LEU A C 1
ATOM 684 O O . LEU A 1 88 ? -9.072 -0.822 1.329 1.00 88.31 88 LEU A O 1
ATOM 688 N N . ARG A 1 89 ? -8.791 -0.049 3.424 1.00 88.50 89 ARG A N 1
ATOM 689 C CA . ARG A 1 89 ? -8.304 1.279 3.017 1.00 88.50 89 ARG A CA 1
ATOM 690 C C . ARG A 1 89 ? -6.968 1.197 2.292 1.00 88.50 89 ARG A C 1
ATOM 692 O O . ARG A 1 89 ? -6.769 1.903 1.309 1.00 88.50 89 ARG A O 1
ATOM 699 N N . PHE A 1 90 ? -6.086 0.306 2.739 1.00 88.25 90 PHE A N 1
ATOM 700 C CA . PHE A 1 90 ? -4.827 0.031 2.058 1.00 88.25 90 PHE A CA 1
ATOM 701 C C . PHE A 1 90 ? -5.053 -0.502 0.638 1.00 88.25 90 PHE A C 1
ATOM 703 O O . PHE A 1 90 ? -4.476 0.024 -0.312 1.00 88.25 90 PHE A O 1
ATOM 710 N N . ALA A 1 91 ? -5.945 -1.482 0.468 1.00 87.38 91 ALA A N 1
ATOM 711 C CA . ALA A 1 91 ? -6.284 -2.012 -0.852 1.00 87.38 91 ALA A CA 1
ATOM 712 C C . ALA A 1 91 ? -6.875 -0.938 -1.787 1.00 87.38 91 ALA A C 1
ATOM 714 O O . ALA A 1 91 ? -6.521 -0.885 -2.965 1.00 87.38 91 ALA A O 1
ATOM 715 N N . GLU A 1 92 ? -7.734 -0.060 -1.259 1.00 89.88 92 GLU A N 1
ATOM 716 C CA . GLU A 1 92 ? -8.320 1.071 -1.994 1.00 89.88 92 GLU A CA 1
ATOM 717 C C . GLU A 1 92 ? -7.241 2.048 -2.494 1.00 89.88 92 GLU A C 1
ATOM 719 O O . GLU A 1 92 ? -7.224 2.397 -3.676 1.00 89.88 92 GLU A O 1
ATOM 724 N N . PHE A 1 93 ? -6.293 2.431 -1.634 1.00 89.44 93 PHE A N 1
ATOM 725 C CA . PHE A 1 93 ? -5.153 3.262 -2.030 1.00 89.44 93 PHE A CA 1
ATOM 726 C C . PHE A 1 93 ? -4.295 2.595 -3.100 1.00 89.44 93 PHE A C 1
ATOM 728 O O . PHE A 1 93 ? -4.025 3.222 -4.118 1.00 89.44 93 PHE A O 1
ATOM 735 N N . VAL A 1 94 ? -3.900 1.331 -2.910 1.00 86.62 94 VAL A N 1
ATOM 736 C CA . VAL A 1 94 ? -3.069 0.601 -3.881 1.00 86.62 94 VAL A CA 1
ATOM 737 C C . VAL A 1 94 ? -3.745 0.559 -5.248 1.00 86.62 94 VAL A C 1
ATOM 739 O O . VAL A 1 94 ? -3.090 0.776 -6.266 1.00 86.62 94 VAL A O 1
ATOM 742 N N . GLN A 1 95 ? -5.057 0.326 -5.286 1.00 87.50 95 GLN A N 1
ATOM 743 C CA . GLN A 1 95 ? -5.815 0.304 -6.532 1.00 87.50 95 GLN A CA 1
ATOM 744 C C . GLN A 1 95 ? -5.822 1.674 -7.226 1.00 87.50 95 GLN A C 1
ATOM 746 O O . GLN A 1 95 ? -5.593 1.749 -8.435 1.00 87.50 95 GLN A O 1
ATOM 751 N N . LEU A 1 96 ? -6.077 2.752 -6.480 1.00 87.19 96 LEU A N 1
ATOM 752 C CA . LEU A 1 96 ? -6.089 4.116 -7.016 1.00 87.19 96 LEU A CA 1
ATOM 753 C C . LEU A 1 96 ? -4.693 4.562 -7.464 1.00 87.19 96 LEU A C 1
ATOM 755 O O . LEU A 1 96 ? -4.550 5.156 -8.530 1.00 87.19 96 LEU A O 1
ATOM 759 N N . PHE A 1 97 ? -3.666 4.217 -6.693 1.00 84.19 97 PHE A N 1
ATOM 760 C CA . PHE A 1 97 ? -2.272 4.522 -6.986 1.00 84.19 97 PHE A CA 1
ATOM 761 C C . PHE A 1 97 ? -1.759 3.755 -8.213 1.00 84.19 97 PHE A C 1
ATOM 763 O O . PHE A 1 97 ? -1.128 4.328 -9.094 1.00 84.19 97 PHE A O 1
ATOM 770 N N . GLN A 1 98 ? -2.113 2.477 -8.371 1.00 83.88 98 GLN A N 1
ATOM 771 C CA . GLN A 1 98 ? -1.852 1.753 -9.622 1.00 83.88 98 GLN A CA 1
ATOM 772 C C . GLN A 1 98 ? -2.604 2.377 -10.803 1.00 83.88 98 GLN A C 1
ATOM 774 O O . GLN A 1 98 ? -2.058 2.485 -11.901 1.00 83.88 98 GLN A O 1
ATOM 779 N N . GLY A 1 99 ? -3.846 2.818 -10.579 1.00 81.69 99 GLY A N 1
ATOM 780 C CA . GLY A 1 99 ? -4.659 3.517 -11.573 1.00 81.69 99 GLY A CA 1
ATOM 781 C C . GLY A 1 99 ? -4.072 4.858 -12.025 1.00 81.69 99 GLY A C 1
ATOM 782 O O . GLY A 1 99 ? -4.279 5.239 -13.177 1.00 81.69 99 GLY A O 1
ATOM 783 N N . SER A 1 100 ? -3.299 5.537 -11.169 1.00 81.25 100 SER A N 1
ATOM 784 C CA . SER A 1 100 ? -2.560 6.753 -11.535 1.00 81.25 100 SER A CA 1
ATOM 785 C C . SER A 1 100 ? -1.263 6.481 -12.300 1.00 81.25 100 SER A C 1
ATOM 787 O O . SER A 1 100 ? -0.607 7.416 -12.751 1.00 81.25 100 SER A O 1
ATOM 789 N N . GLY A 1 101 ? -0.896 5.209 -12.488 1.00 79.44 101 GLY A N 1
ATOM 790 C CA . GLY A 1 101 ? 0.397 4.819 -13.046 1.00 79.44 101 GLY A CA 1
ATOM 791 C C . GLY A 1 101 ? 1.527 4.865 -12.019 1.00 79.44 101 GLY A C 1
ATOM 792 O O . GLY A 1 101 ? 2.681 5.024 -12.413 1.00 79.44 101 GLY A O 1
ATOM 793 N N . CYS A 1 102 ? 1.194 4.727 -10.730 1.00 75.12 102 CYS A N 1
ATOM 794 C CA . CYS A 1 102 ? 2.117 4.867 -9.605 1.00 75.12 102 CYS A CA 1
ATOM 795 C C . CYS A 1 102 ? 2.789 6.249 -9.568 1.00 75.12 102 CYS A C 1
ATOM 797 O O . CYS A 1 102 ? 3.965 6.374 -9.234 1.00 75.12 102 CYS A O 1
ATOM 799 N N . ASP A 1 103 ? 2.036 7.281 -9.956 1.00 73.69 103 ASP A N 1
ATOM 800 C CA . ASP A 1 103 ? 2.495 8.666 -9.950 1.00 73.69 103 ASP A CA 1
ATOM 801 C C . ASP A 1 103 ? 2.440 9.232 -8.525 1.00 73.69 103 ASP A C 1
ATOM 803 O O . ASP A 1 103 ? 1.356 9.447 -7.979 1.00 73.69 103 ASP A O 1
ATOM 807 N N . GLU A 1 104 ? 3.610 9.471 -7.931 1.00 71.62 104 GLU A N 1
ATOM 808 C CA . GLU A 1 104 ? 3.769 10.026 -6.579 1.00 71.62 104 GLU A CA 1
ATOM 809 C C . GLU A 1 104 ? 3.423 11.519 -6.490 1.00 71.62 104 GLU A C 1
ATOM 811 O O . GLU A 1 104 ? 3.254 12.067 -5.399 1.00 71.62 104 GLU A O 1
ATOM 816 N N . CYS A 1 105 ? 3.199 12.196 -7.621 1.00 71.06 105 CYS A N 1
ATOM 817 C CA . CYS A 1 105 ? 2.784 13.594 -7.622 1.00 71.06 105 CYS A CA 1
ATOM 818 C C . CYS A 1 105 ? 1.406 13.829 -6.966 1.00 71.06 105 CYS A C 1
ATOM 820 O O . CYS A 1 105 ? 1.009 14.988 -6.803 1.00 71.06 105 CYS A O 1
ATOM 822 N N . TYR A 1 106 ? 0.699 12.781 -6.516 1.00 69.81 106 TYR A N 1
ATOM 823 C CA . TYR A 1 106 ? -0.491 12.903 -5.669 1.00 69.81 106 TYR A CA 1
ATOM 824 C C . TYR A 1 106 ? -0.247 13.689 -4.371 1.00 69.81 106 TYR A C 1
ATOM 826 O O . TYR A 1 106 ? -1.179 14.326 -3.882 1.00 69.81 106 TYR A O 1
ATOM 834 N N . SER A 1 107 ? 0.982 13.687 -3.833 1.00 64.81 107 SER A N 1
ATOM 835 C CA . SER A 1 107 ? 1.325 14.429 -2.606 1.00 64.81 107 SER A CA 1
ATOM 836 C C . SER A 1 107 ? 1.681 15.906 -2.880 1.00 64.81 107 SER A C 1
ATOM 838 O O . SER A 1 107 ? 1.628 16.755 -1.991 1.00 64.81 107 SER A O 1
ATOM 840 N N . THR A 1 108 ? 1.990 16.265 -4.136 1.00 61.47 108 THR A N 1
ATOM 841 C CA . THR A 1 108 ? 2.567 17.581 -4.489 1.00 61.47 108 THR A CA 1
ATOM 842 C C . THR A 1 108 ? 1.802 18.386 -5.545 1.00 61.47 108 THR A C 1
ATOM 844 O O . THR A 1 108 ? 2.037 19.591 -5.662 1.00 61.47 108 THR A O 1
ATOM 847 N N . THR A 1 109 ? 0.863 17.797 -6.297 1.00 53.69 109 THR A N 1
ATOM 848 C CA . THR A 1 109 ? 0.155 18.493 -7.392 1.00 53.69 109 THR A CA 1
ATOM 849 C C . THR A 1 109 ? -1.368 18.406 -7.300 1.00 53.69 109 THR A C 1
ATOM 851 O O . THR A 1 109 ? -1.959 17.383 -6.971 1.00 53.69 109 THR A O 1
ATOM 854 N N . GLY A 1 110 ? -2.016 19.546 -7.565 1.00 58.56 110 GLY A N 1
ATOM 855 C CA . GLY A 1 110 ? -3.450 19.743 -7.371 1.00 58.56 110 GLY A CA 1
ATOM 856 C C . GLY A 1 110 ? -4.348 18.902 -8.280 1.00 58.56 110 GLY A C 1
ATOM 857 O O . GLY A 1 110 ? -3.970 18.577 -9.396 1.00 58.56 110 GLY A O 1
ATOM 858 N N . LEU A 1 111 ? -5.565 18.642 -7.782 1.00 60.09 111 LEU A N 1
ATOM 859 C CA . LEU A 1 111 ? -6.790 18.078 -8.392 1.00 60.09 111 LEU A CA 1
ATOM 860 C C . LEU A 1 111 ? -6.697 16.782 -9.224 1.00 60.09 111 LEU A C 1
ATOM 862 O O . LEU A 1 111 ? -7.664 16.028 -9.216 1.00 60.09 111 LEU A O 1
ATOM 866 N N . GLN A 1 112 ? -5.597 16.494 -9.918 1.00 66.06 112 GLN A N 1
ATOM 867 C CA . GLN A 1 112 ? -5.471 15.374 -10.853 1.00 66.06 112 GLN A CA 1
ATOM 868 C C . GLN A 1 112 ? -5.432 14.012 -10.146 1.00 66.06 112 GLN A C 1
ATOM 870 O O . GLN A 1 112 ? -5.917 13.033 -10.702 1.00 66.06 112 GLN A O 1
ATOM 875 N N . TRP A 1 113 ? -4.948 13.972 -8.902 1.00 75.56 113 TRP A N 1
ATOM 876 C CA . TRP A 1 113 ? -4.841 12.754 -8.090 1.00 75.56 113 TRP A CA 1
ATOM 877 C C . TRP A 1 113 ? -5.490 12.900 -6.709 1.00 75.56 113 TRP A C 1
ATOM 879 O O . TRP A 1 113 ? -5.059 12.281 -5.737 1.00 75.56 113 TRP A O 1
ATOM 889 N N . VAL A 1 114 ? -6.539 13.727 -6.618 1.00 81.12 114 VAL A N 1
ATOM 890 C CA . VAL A 1 114 ? -7.241 13.995 -5.352 1.00 81.12 114 VAL A CA 1
ATOM 891 C C . VAL A 1 114 ? -7.754 12.712 -4.697 1.00 81.12 114 VAL A C 1
ATOM 893 O O . VAL A 1 114 ? -7.643 12.569 -3.485 1.00 81.12 114 VAL A O 1
ATOM 896 N N . ASP A 1 115 ? -8.218 11.747 -5.492 1.00 86.38 115 ASP A N 1
ATOM 897 C CA . ASP A 1 115 ? -8.719 10.472 -4.980 1.00 86.38 115 ASP A CA 1
ATOM 898 C C . ASP A 1 115 ? -7.599 9.631 -4.345 1.00 86.38 115 ASP A C 1
ATOM 900 O O . ASP A 1 115 ? -7.792 9.059 -3.273 1.00 86.38 115 ASP A O 1
ATOM 904 N N . VAL A 1 116 ? -6.401 9.615 -4.948 1.00 85.31 116 VAL A N 1
ATOM 905 C CA . VAL A 1 116 ? -5.217 8.918 -4.408 1.00 85.31 116 VAL A CA 1
ATOM 906 C C . VAL A 1 116 ? -4.774 9.570 -3.097 1.00 85.31 116 VAL A C 1
ATOM 908 O O . VAL A 1 116 ? -4.555 8.876 -2.106 1.00 85.31 116 VAL A O 1
ATOM 911 N N . ALA A 1 117 ? -4.714 10.904 -3.061 1.00 84.62 117 ALA A N 1
ATOM 912 C CA . ALA A 1 117 ? -4.360 11.659 -1.861 1.00 84.62 117 ALA A CA 1
ATOM 913 C C . ALA A 1 117 ? -5.391 11.476 -0.730 1.00 84.62 117 ALA A C 1
ATOM 915 O O . ALA A 1 117 ? -5.022 11.307 0.433 1.00 84.62 117 ALA A O 1
ATOM 916 N N . CYS A 1 118 ? -6.688 11.453 -1.053 1.00 87.19 118 CYS A N 1
ATOM 917 C CA . CYS A 1 118 ? -7.748 11.170 -0.087 1.00 87.19 118 CYS A CA 1
ATOM 918 C C . CYS A 1 118 ? -7.660 9.741 0.463 1.00 87.19 118 CYS A C 1
ATOM 920 O O . CYS A 1 118 ? -7.824 9.546 1.669 1.00 87.19 118 CYS A O 1
ATOM 922 N N . ALA A 1 119 ? -7.379 8.750 -0.386 1.00 87.62 119 ALA A N 1
ATOM 923 C CA . ALA A 1 119 ? -7.188 7.369 0.048 1.00 87.62 119 ALA A CA 1
ATOM 924 C C . ALA A 1 119 ? -5.950 7.224 0.947 1.00 87.62 119 ALA A C 1
ATOM 926 O O . ALA A 1 119 ? -6.040 6.618 2.015 1.00 87.62 119 ALA A O 1
ATOM 927 N N . TYR A 1 120 ? -4.834 7.859 0.574 1.00 86.50 120 TYR A N 1
ATOM 928 C CA . TYR A 1 120 ? -3.618 7.944 1.387 1.00 86.50 120 TYR A CA 1
ATOM 929 C C . TYR A 1 120 ? -3.909 8.528 2.780 1.00 86.50 120 TYR A C 1
ATOM 931 O O . TYR A 1 120 ? -3.622 7.897 3.800 1.00 86.50 120 TYR A O 1
ATOM 939 N N . GLN A 1 121 ? -4.575 9.686 2.840 1.00 86.50 121 GLN A N 1
ATOM 940 C CA . GLN A 1 121 ? -4.951 10.323 4.104 1.00 86.50 121 GLN A CA 1
ATOM 941 C C . GLN A 1 121 ? -5.881 9.430 4.941 1.00 86.50 121 GLN A C 1
ATOM 943 O O . GLN A 1 121 ? -5.706 9.304 6.154 1.00 86.50 121 GLN A O 1
ATOM 948 N N . SER A 1 122 ? -6.836 8.750 4.297 1.00 87.94 122 SER A N 1
ATOM 949 C CA . SER A 1 122 ? -7.752 7.841 4.98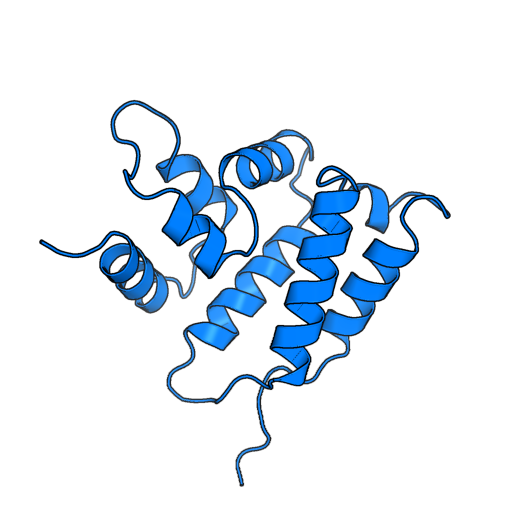8 1.00 87.94 122 SER A CA 1
ATOM 950 C C . SER A 1 122 ? -7.041 6.645 5.627 1.00 87.94 122 SER A C 1
ATOM 952 O O . SER A 1 122 ? -7.574 6.107 6.599 1.00 87.94 122 SER A O 1
ATOM 954 N N . ILE A 1 123 ? -5.895 6.201 5.101 1.00 87.75 123 ILE A N 1
ATOM 955 C CA . ILE A 1 123 ? -5.085 5.141 5.719 1.00 87.75 123 ILE A CA 1
ATOM 956 C C . ILE A 1 123 ? -4.369 5.672 6.954 1.00 87.75 123 ILE A C 1
ATOM 958 O O . ILE A 1 123 ? -4.380 5.007 7.990 1.00 87.75 123 ILE A O 1
ATOM 962 N N . LEU A 1 124 ? -3.773 6.866 6.866 1.00 85.62 124 LEU A N 1
ATOM 963 C CA . LEU A 1 124 ? -3.039 7.476 7.980 1.00 85.62 124 LEU A CA 1
ATOM 964 C C . LEU A 1 124 ? -3.924 7.701 9.209 1.00 85.62 124 LEU A C 1
ATOM 966 O O . LEU A 1 124 ? -3.475 7.509 10.338 1.00 85.62 124 LEU A O 1
ATOM 970 N N . GLU A 1 125 ? -5.182 8.068 8.984 1.00 87.50 125 GLU A N 1
ATOM 971 C CA . GLU A 1 125 ? -6.183 8.265 10.035 1.00 87.50 125 GLU A CA 1
ATOM 972 C C . GLU A 1 125 ? -6.834 6.953 10.505 1.00 87.50 125 GLU A C 1
ATOM 974 O O . GLU A 1 125 ? -7.589 6.941 11.482 1.00 87.50 125 GLU A O 1
ATOM 979 N N . CYS A 1 126 ? -6.574 5.831 9.826 1.00 87.06 126 CYS A N 1
ATOM 980 C CA . CYS A 1 126 ? -7.187 4.557 10.161 1.00 87.06 126 CYS A CA 1
ATOM 981 C C . CYS A 1 126 ? -6.486 3.886 11.346 1.00 87.06 126 CYS A C 1
ATOM 983 O O . CYS A 1 126 ? -5.262 3.761 11.407 1.00 87.06 126 CYS A O 1
ATOM 985 N N . GLN A 1 127 ? -7.292 3.363 12.269 1.00 86.50 127 GLN A N 1
ATOM 986 C CA . GLN A 1 127 ? -6.804 2.496 13.330 1.00 86.50 127 GLN A CA 1
ATOM 987 C C . GLN A 1 127 ? -6.231 1.209 12.729 1.00 86.50 127 GLN A C 1
ATOM 989 O O . GLN A 1 127 ? -6.927 0.473 12.032 1.00 86.50 127 GLN A O 1
ATOM 994 N N . ARG A 1 128 ? -4.951 0.953 13.007 1.00 86.81 128 ARG A N 1
ATOM 995 C CA . ARG A 1 128 ? -4.188 -0.147 12.400 1.00 86.81 128 ARG A CA 1
ATOM 996 C C . ARG A 1 128 ? -4.475 -1.499 13.038 1.00 86.81 128 ARG A C 1
ATOM 998 O O . ARG A 1 128 ? -4.570 -2.487 12.327 1.00 86.81 128 ARG A O 1
ATOM 1005 N N . TYR A 1 129 ? -4.663 -1.519 14.354 1.00 85.44 129 TYR A N 1
ATOM 1006 C CA . TYR A 1 129 ? -4.845 -2.734 15.146 1.00 85.44 129 TYR A CA 1
ATOM 1007 C C . TYR A 1 129 ? -6.150 -2.691 15.926 1.00 85.44 129 TYR A C 1
ATOM 1009 O O . TYR A 1 129 ? -6.553 -1.617 16.379 1.00 85.44 129 TYR A O 1
ATOM 1017 N N . GLU A 1 130 ? -6.770 -3.850 16.111 1.00 83.19 130 GLU A N 1
ATOM 1018 C CA . GLU A 1 130 ? -7.931 -3.990 16.986 1.00 83.19 130 GLU A CA 1
ATOM 1019 C C . GLU A 1 130 ? -7.576 -3.605 18.430 1.00 83.19 130 GLU A C 1
ATOM 1021 O O . GLU A 1 130 ? -6.433 -3.766 18.879 1.00 83.19 130 GLU A O 1
ATOM 1026 N N . ASP A 1 131 ? -8.553 -3.065 19.158 1.00 76.88 131 ASP A N 1
ATOM 1027 C CA . ASP A 1 131 ? -8.381 -2.802 20.582 1.00 76.88 131 ASP A CA 1
ATOM 1028 C C . ASP A 1 131 ? -8.265 -4.137 21.322 1.00 76.88 131 ASP A C 1
ATOM 1030 O O . ASP A 1 131 ? -9.129 -5.00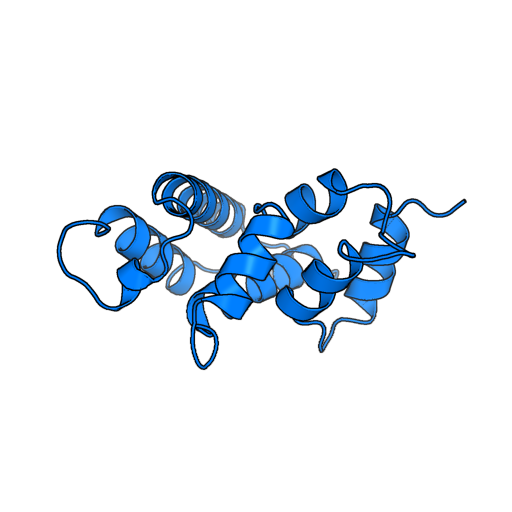9 21.209 1.00 76.88 131 ASP A O 1
ATOM 1034 N N . SER A 1 132 ? -7.184 -4.301 22.088 1.00 61.97 132 SER A N 1
ATOM 1035 C CA . SER A 1 132 ? -6.998 -5.466 22.951 1.00 61.97 132 SER A CA 1
ATOM 1036 C C . SER A 1 132 ? -8.135 -5.5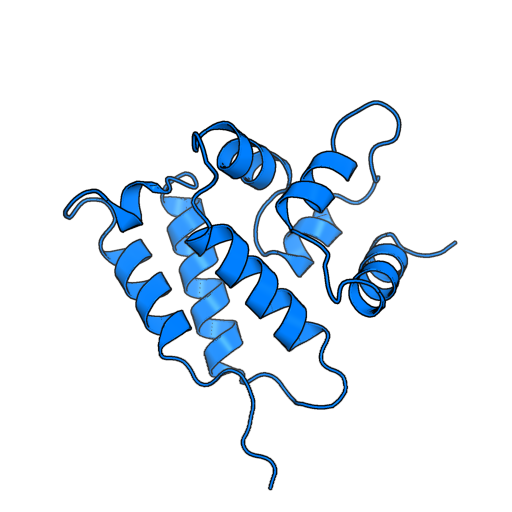05 23.972 1.00 61.97 132 SER A C 1
ATOM 1038 O O . SER A 1 132 ? -8.208 -4.640 24.847 1.00 61.97 132 SER A O 1
ATOM 1040 N N . THR A 1 133 ? -9.045 -6.467 23.811 1.00 52.00 133 THR A N 1
ATOM 1041 C CA . THR A 1 133 ? -10.185 -6.683 24.714 1.00 52.00 133 THR A CA 1
ATOM 1042 C C . THR A 1 133 ? -9.769 -7.487 25.937 1.00 52.00 133 THR A C 1
ATOM 1044 O O . THR A 1 133 ? -8.929 -8.403 25.780 1.00 52.00 133 THR A O 1
#

Radius of gyration: 15.09 Å; chains: 1; bounding box: 32×46×38 Å

Foldseek 3Di:
DDDPLRVVLVVLVVPPPDFLLNVLCCCDDDNHDDCQVSNCVLQVDGSVLSPVQVVVDPPRPVLSRVLSNLSNCLVSDPPFHFDPQLVVLSNQLSVLCVVVVVDPCLVPDPDPSVSNVVSSVSNVPDDTTDDDD

Organism: NCBI:txid1336337

Secondary structure (DSSP, 8-state):
---HHHHHHHHHHS-TT--HHHHHHTTSSTT--S-HHHHHHHHSS-HHHHHHHHHHSTT--HHHHHHHHHHHHHHH-SSSPBPHHHHHHHHHHHHHHHHTTS-GGGGTSSSTTHHHHHHHHHHHTS--B----